Protein AF-A0A9Q1KM08-F1 (afdb_monomer_lite)

InterPro domains:
  IPR011262 DNA-directed RNA polymerase, insert domain [PF01000] (42-117)
  IPR036643 DNA-directed RNA polymerase, insert domain superfamily [G3DSA:2.170.120.12] (22-134)
  IPR036643 DNA-directed RNA polymerase, insert domain superfamily [SSF56553] (22-135)

Secondary structure (DSSP, 8-state):
---SHHHHHHHHHHHHHHH-EEEEEEEEEESSPPPHHHHHHHHHHHHHHTT--EEE-SSEEEEEEEEEESSEEEEGGGEE--TTEEES-TT-EEEEE-S--EEEEEEEEEEEES---------TTS-EE-------------------------

Radius of gyration: 21.08 Å; chains: 1; bounding box: 54×64×51 Å

Foldseek 3Di:
DPPPPVVVVVVVVQVVQQADKFKAWFWKDWPDDDDPVVVVLVVLLLVCRQVWGKDAPDAFKFKWKAWDFAWAWDFLLSIGGDPRMDTPDRGHTRGTRHGGDTTMMMIMMHIDGHQDQDDDDPDPPPMDTHRHGRDDPDPPPPDPDDDDDDPDDD

Sequence (154 aa):
MKHQADPIHIAMRRALLREIEGTCITRAKSEKIPRAHSTIVVHKILMNLKDIVLGINLCGTCEASICVKGPRCVTAHDIILRPYAEIIDNTQYMASMTEPIDLHIRLQLEKNYRYYIKAPNNFQDKSFPLYALFMPHKNMKNTIVSYGNGNEKL

Organism: NCBI:txid171969

pLDDT: mean 74.49, std 17.68, range [35.81, 96.31]

Structure (mmCIF, N/CA/C/O backbone):
data_AF-A0A9Q1KM08-F1
#
_entry.id   AF-A0A9Q1KM08-F1
#
loop_
_atom_site.group_PDB
_atom_site.id
_atom_site.type_symbol
_atom_site.label_atom_id
_atom_site.label_alt_id
_atom_site.label_comp_id
_atom_site.label_asym_id
_atom_site.label_entity_id
_atom_site.label_seq_id
_atom_site.pdbx_PDB_ins_code
_atom_site.Cartn_x
_atom_site.Cartn_y
_atom_site.Cartn_z
_atom_site.occupancy
_atom_site.B_iso_or_equiv
_atom_site.auth_seq_id
_atom_site.auth_comp_id
_atom_site.auth_asym_id
_atom_site.auth_atom_id
_atom_site.pdbx_PDB_model_num
ATOM 1 N N . MET A 1 1 ? 39.111 -24.492 -17.796 1.00 42.59 1 MET A N 1
ATOM 2 C CA . MET A 1 1 ? 38.742 -23.074 -17.575 1.00 42.59 1 MET A CA 1
ATOM 3 C C . MET A 1 1 ? 37.302 -23.034 -17.066 1.00 42.59 1 MET A C 1
ATOM 5 O O . MET A 1 1 ? 36.408 -23.341 -17.837 1.00 42.59 1 MET A O 1
ATOM 9 N N . LYS A 1 2 ? 37.072 -22.805 -15.762 1.00 45.97 2 LYS A N 1
ATOM 10 C CA . LYS A 1 2 ? 35.758 -23.001 -15.099 1.00 45.97 2 LYS A CA 1
ATOM 11 C C . LYS A 1 2 ? 35.314 -21.815 -14.213 1.00 45.97 2 LYS A C 1
ATOM 13 O O . LYS A 1 2 ? 34.510 -22.002 -13.315 1.00 45.97 2 LYS A O 1
ATOM 18 N N . HIS A 1 3 ? 35.821 -20.603 -14.467 1.00 49.66 3 HIS A N 1
ATOM 19 C CA . HIS A 1 3 ? 35.594 -19.426 -13.600 1.00 49.66 3 HIS A CA 1
ATOM 20 C C . HIS A 1 3 ? 35.022 -18.184 -14.314 1.00 49.66 3 HIS A C 1
ATOM 22 O O . HIS A 1 3 ? 35.001 -17.101 -13.742 1.00 49.66 3 HIS A O 1
ATOM 28 N N . GLN A 1 4 ? 34.550 -18.301 -15.560 1.00 52.28 4 GLN A N 1
ATOM 29 C CA . GLN A 1 4 ? 33.997 -17.154 -16.306 1.00 52.28 4 GLN A CA 1
ATOM 30 C C . GLN A 1 4 ? 32.482 -16.950 -16.133 1.00 52.28 4 GLN A C 1
ATOM 32 O O . GLN A 1 4 ? 31.969 -15.908 -16.536 1.00 52.28 4 GLN A O 1
ATOM 37 N N . ALA A 1 5 ? 31.761 -17.897 -15.524 1.00 55.25 5 ALA A N 1
ATOM 38 C CA . ALA A 1 5 ? 30.318 -17.766 -15.313 1.00 55.25 5 ALA A CA 1
ATOM 39 C C . ALA A 1 5 ? 29.979 -16.713 -14.241 1.00 55.25 5 ALA A C 1
ATOM 41 O O . ALA A 1 5 ? 29.022 -15.956 -14.406 1.00 55.25 5 ALA A O 1
ATOM 42 N N . ASP A 1 6 ? 30.792 -16.605 -13.186 1.00 63.75 6 ASP A N 1
ATOM 43 C CA . ASP A 1 6 ? 30.493 -15.736 -12.044 1.00 63.75 6 ASP A CA 1
ATOM 44 C C . ASP A 1 6 ? 30.543 -14.234 -12.385 1.00 63.75 6 ASP A C 1
ATOM 46 O O . ASP A 1 6 ? 29.599 -13.520 -12.034 1.00 63.75 6 ASP A O 1
ATOM 50 N N . PRO A 1 7 ? 31.548 -13.713 -13.125 1.00 75.06 7 PRO A N 1
ATOM 51 C CA . PRO A 1 7 ? 31.604 -12.291 -13.462 1.00 75.06 7 PRO A CA 1
ATOM 52 C C . PRO A 1 7 ? 30.498 -11.864 -14.431 1.00 75.06 7 PRO A C 1
ATOM 54 O O . PRO A 1 7 ? 29.913 -10.796 -14.250 1.00 75.06 7 PRO A O 1
ATOM 57 N N . ILE A 1 8 ? 30.178 -12.702 -15.428 1.00 78.00 8 ILE A N 1
ATOM 58 C CA . ILE A 1 8 ? 29.110 -12.429 -16.404 1.00 78.00 8 ILE A CA 1
ATOM 59 C C . ILE A 1 8 ? 27.753 -12.438 -15.701 1.00 78.00 8 ILE A C 1
ATOM 61 O O . ILE A 1 8 ? 26.966 -11.512 -15.879 1.00 78.00 8 ILE A O 1
ATOM 65 N N . HIS A 1 9 ? 27.495 -13.427 -14.845 1.00 72.56 9 HIS A N 1
ATOM 66 C CA . HIS A 1 9 ? 26.250 -13.512 -14.085 1.00 72.56 9 HIS A CA 1
ATOM 67 C C . HIS A 1 9 ? 26.073 -12.323 -13.123 1.00 72.56 9 HIS A C 1
ATOM 69 O O . HIS A 1 9 ? 24.990 -11.739 -13.048 1.00 72.56 9 HIS A O 1
ATOM 75 N N . ILE A 1 10 ? 27.140 -11.901 -12.433 1.00 74.56 10 ILE A N 1
ATOM 76 C CA . ILE A 1 10 ? 27.124 -10.709 -11.569 1.00 74.56 10 ILE A CA 1
ATOM 77 C C . ILE A 1 10 ? 26.894 -9.434 -12.394 1.00 74.56 10 ILE A C 1
ATOM 79 O O . ILE A 1 10 ? 26.102 -8.579 -11.985 1.00 74.56 10 ILE A O 1
ATOM 83 N N . ALA A 1 11 ? 27.554 -9.298 -13.550 1.00 77.56 11 ALA A N 1
ATOM 84 C CA . ALA A 1 11 ? 27.388 -8.154 -14.442 1.00 77.56 11 ALA A CA 1
ATOM 85 C C . ALA A 1 11 ? 25.964 -8.082 -15.015 1.00 77.56 11 ALA A C 1
ATOM 87 O O . ALA A 1 11 ? 25.348 -7.020 -14.959 1.00 77.56 11 ALA A O 1
ATOM 88 N N . MET A 1 12 ? 25.405 -9.209 -15.468 1.00 78.25 12 MET A N 1
ATOM 89 C CA . MET A 1 12 ? 24.025 -9.305 -15.955 1.00 78.25 12 MET A CA 1
ATOM 90 C C . MET A 1 12 ? 23.015 -8.975 -14.856 1.00 78.25 12 MET A C 1
ATOM 92 O O . MET A 1 12 ? 22.127 -8.155 -15.069 1.00 78.25 12 MET A O 1
ATOM 96 N N . ARG A 1 13 ? 23.176 -9.532 -13.647 1.00 72.06 13 ARG A N 1
ATOM 97 C CA . ARG A 1 13 ? 22.305 -9.206 -12.508 1.00 72.06 13 ARG A CA 1
ATOM 98 C C . ARG A 1 13 ? 22.358 -7.715 -12.169 1.00 72.06 13 ARG A C 1
ATOM 100 O O . ARG A 1 13 ? 21.321 -7.110 -11.918 1.00 72.06 13 ARG A O 1
ATOM 107 N N . ARG A 1 14 ? 23.550 -7.107 -12.187 1.00 71.12 14 ARG A N 1
ATOM 108 C CA . ARG A 1 14 ? 23.728 -5.662 -11.959 1.00 71.12 14 ARG A CA 1
ATOM 109 C C . ARG A 1 14 ? 23.125 -4.805 -13.072 1.00 71.12 14 ARG A C 1
ATOM 111 O O . ARG A 1 14 ? 22.561 -3.762 -12.758 1.00 71.12 14 ARG A O 1
ATOM 118 N N . ALA A 1 15 ? 23.244 -5.223 -14.331 1.00 72.69 15 ALA A N 1
ATOM 119 C CA . ALA A 1 15 ? 22.659 -4.525 -15.474 1.00 72.69 15 ALA A CA 1
ATOM 120 C C . ALA A 1 15 ? 21.125 -4.566 -15.414 1.00 72.69 15 ALA A C 1
ATOM 122 O O . ALA A 1 15 ? 20.491 -3.515 -15.413 1.00 72.69 15 ALA A O 1
ATOM 123 N N . LEU A 1 16 ? 20.542 -5.753 -15.215 1.00 69.81 16 LEU A N 1
ATOM 124 C CA . LEU A 1 16 ? 19.093 -5.932 -15.089 1.00 69.81 16 LEU A CA 1
ATOM 125 C C . LEU A 1 16 ? 18.524 -5.123 -13.914 1.00 69.81 16 LEU A C 1
ATOM 127 O O . LEU A 1 16 ? 17.591 -4.353 -14.091 1.00 69.81 16 LEU A O 1
ATOM 131 N N . LEU A 1 17 ? 19.126 -5.200 -12.723 1.00 65.81 17 LEU A N 1
ATOM 132 C CA . LEU A 1 17 ? 18.655 -4.436 -11.555 1.00 65.81 17 LEU A CA 1
ATOM 133 C C . LEU A 1 17 ? 18.770 -2.907 -11.714 1.00 65.81 17 LEU A C 1
ATOM 135 O O . LEU A 1 17 ? 18.130 -2.168 -10.966 1.00 65.81 17 LEU A O 1
ATOM 139 N N . ARG A 1 18 ? 19.605 -2.417 -12.639 1.00 61.31 18 ARG A N 1
ATOM 140 C CA . ARG A 1 18 ? 19.727 -0.982 -12.940 1.00 61.31 18 ARG A CA 1
ATOM 141 C C . ARG A 1 18 ? 18.662 -0.487 -13.909 1.00 61.31 18 ARG A C 1
ATOM 143 O O . ARG A 1 18 ? 18.312 0.688 -13.822 1.00 61.31 18 ARG A O 1
ATOM 150 N N . GLU A 1 19 ? 18.201 -1.345 -14.811 1.00 63.47 19 GLU A N 1
ATOM 151 C CA . GLU A 1 19 ? 17.224 -0.987 -15.841 1.00 63.47 19 GLU A CA 1
ATOM 152 C C . GLU A 1 19 ? 15.785 -1.267 -15.428 1.00 63.47 19 GLU A C 1
ATOM 154 O O . GLU A 1 19 ? 14.875 -0.677 -16.007 1.00 63.47 19 GLU A O 1
ATOM 159 N N . ILE A 1 20 ? 15.552 -2.114 -14.417 1.00 66.44 20 ILE A N 1
ATOM 160 C CA . ILE A 1 20 ? 14.175 -2.370 -14.013 1.00 66.44 20 ILE A CA 1
ATOM 161 C C . ILE A 1 20 ? 13.619 -1.183 -13.227 1.00 66.44 20 ILE A C 1
ATOM 163 O O . ILE A 1 20 ? 14.173 -0.723 -12.224 1.00 66.44 20 ILE A O 1
ATOM 167 N N . GLU A 1 21 ? 12.487 -0.709 -13.720 1.00 70.94 21 GLU A N 1
ATOM 168 C CA . GLU A 1 21 ? 11.656 0.291 -13.092 1.00 70.94 21 GLU A CA 1
ATOM 169 C C . GLU A 1 21 ? 10.889 -0.324 -11.915 1.00 70.94 21 GLU A C 1
ATOM 171 O O . GLU A 1 21 ? 10.288 -1.396 -12.027 1.00 70.94 21 GLU A O 1
ATOM 176 N N . GLY A 1 22 ? 10.927 0.350 -10.769 1.00 76.75 22 GLY A N 1
ATOM 177 C CA . GLY A 1 22 ? 10.182 -0.035 -9.580 1.00 76.75 22 GLY A CA 1
ATOM 178 C C . GLY A 1 22 ? 9.207 1.064 -9.189 1.00 76.75 22 GLY A C 1
ATOM 179 O O . GLY A 1 22 ? 9.512 2.253 -9.292 1.00 76.75 22 GLY A O 1
ATOM 180 N N . THR A 1 23 ? 8.037 0.666 -8.704 1.00 82.88 23 THR A N 1
ATOM 181 C CA . THR A 1 23 ? 7.088 1.575 -8.059 1.00 82.88 23 THR A CA 1
ATOM 182 C C . THR A 1 23 ? 6.922 1.142 -6.615 1.00 82.88 23 THR A C 1
ATOM 184 O O . THR A 1 23 ? 6.729 -0.044 -6.356 1.00 82.88 23 THR A O 1
ATOM 187 N N . CYS A 1 24 ? 6.995 2.079 -5.674 1.00 84.81 24 CYS A N 1
ATOM 188 C CA . CYS A 1 24 ? 6.728 1.778 -4.272 1.00 84.81 24 CYS A CA 1
ATOM 189 C C . CYS A 1 24 ? 6.139 2.981 -3.526 1.00 84.81 24 CYS A C 1
ATOM 191 O O . CYS A 1 24 ? 6.135 4.116 -4.013 1.00 84.81 24 CYS A O 1
ATOM 193 N N . ILE A 1 25 ? 5.629 2.712 -2.325 1.00 87.88 25 ILE A N 1
ATOM 194 C CA . ILE A 1 25 ? 5.099 3.720 -1.407 1.00 87.88 25 ILE A CA 1
ATOM 195 C C . ILE A 1 25 ? 6.265 4.272 -0.589 1.00 87.88 25 ILE A C 1
ATOM 197 O O . ILE A 1 25 ? 6.899 3.543 0.172 1.00 87.88 25 ILE A O 1
ATOM 201 N N . THR A 1 26 ? 6.557 5.562 -0.732 1.00 85.81 26 THR A N 1
ATOM 202 C CA . THR A 1 26 ? 7.717 6.202 -0.090 1.00 85.81 26 THR A CA 1
ATOM 203 C C . THR A 1 26 ? 7.359 6.940 1.191 1.00 85.81 26 THR A C 1
ATOM 205 O O . THR A 1 26 ? 8.221 7.174 2.043 1.00 85.81 26 THR A O 1
ATOM 208 N N . ARG A 1 27 ? 6.085 7.307 1.361 1.00 86.62 27 ARG A N 1
ATOM 209 C CA . ARG A 1 27 ? 5.645 8.129 2.488 1.00 86.62 27 ARG A CA 1
ATOM 210 C C . ARG A 1 27 ? 4.218 7.821 2.889 1.00 86.62 27 ARG A C 1
ATOM 212 O O . ARG A 1 27 ? 3.368 7.571 2.037 1.00 86.62 27 ARG A O 1
ATOM 219 N N . ALA A 1 28 ? 3.957 7.939 4.185 1.00 88.88 28 ALA A N 1
ATOM 220 C CA . ALA A 1 28 ? 2.619 7.878 4.739 1.00 88.88 28 ALA A CA 1
ATOM 221 C C . ALA A 1 28 ? 2.399 8.994 5.766 1.00 88.88 28 ALA A C 1
ATOM 223 O O . ALA A 1 28 ? 3.288 9.332 6.550 1.00 88.88 28 ALA A O 1
ATOM 224 N N . LYS A 1 29 ? 1.199 9.569 5.788 1.00 87.56 29 LYS A N 1
ATOM 225 C CA . LYS A 1 29 ? 0.803 10.607 6.742 1.00 87.56 29 LYS A CA 1
ATOM 226 C C . LYS A 1 29 ? -0.607 10.331 7.249 1.00 87.56 29 LYS A C 1
ATOM 228 O O . LYS A 1 29 ? -1.560 10.373 6.478 1.00 87.56 29 LYS A O 1
ATOM 233 N N . SER A 1 30 ? -0.737 10.073 8.547 1.00 84.31 30 SER A N 1
ATOM 234 C CA . SER A 1 30 ? -2.043 9.992 9.210 1.00 84.31 30 SER A CA 1
ATOM 235 C C . SER A 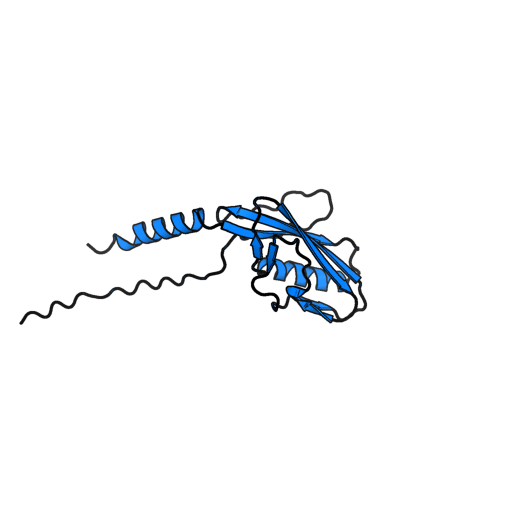1 30 ? -2.565 11.403 9.471 1.00 84.31 30 SER A C 1
ATOM 237 O O . SER A 1 30 ? -1.847 12.218 10.050 1.00 84.31 30 SER A O 1
ATOM 239 N N . GLU A 1 31 ? -3.794 11.711 9.055 1.00 76.88 31 GLU A N 1
ATOM 240 C CA . GLU A 1 31 ? -4.386 13.040 9.291 1.00 76.88 31 GLU A CA 1
ATOM 241 C C . GLU A 1 31 ? -4.893 13.227 10.720 1.00 76.88 31 GLU A C 1
ATOM 243 O O . GLU A 1 31 ? -4.764 14.309 11.292 1.00 76.88 31 GLU A O 1
ATOM 248 N N . LYS A 1 32 ? -5.474 12.178 11.306 1.00 70.56 32 LYS A N 1
ATOM 249 C CA . LYS A 1 32 ? -5.971 12.213 12.682 1.00 70.56 32 LYS A CA 1
ATOM 250 C C . LYS A 1 32 ? -4.885 11.704 13.623 1.00 70.56 32 LYS A C 1
ATOM 252 O O . LYS A 1 32 ? -4.194 10.730 13.310 1.00 70.56 32 LYS A O 1
ATOM 257 N N . ILE A 1 33 ? -4.743 12.364 14.775 1.00 58.72 33 ILE A N 1
ATOM 258 C CA . ILE A 1 33 ? -3.891 11.880 15.865 1.00 58.72 33 ILE A CA 1
ATOM 259 C C . ILE A 1 33 ? -4.490 10.554 16.340 1.00 58.72 33 ILE A C 1
ATOM 261 O O . ILE A 1 33 ? -5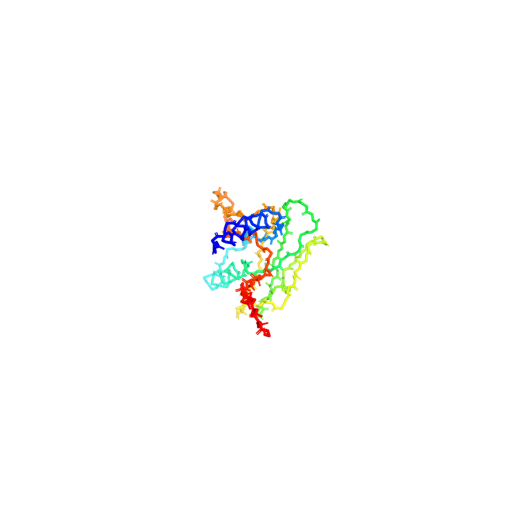.648 10.543 16.771 1.00 58.72 33 ILE A O 1
ATOM 265 N N . PRO A 1 34 ? -3.748 9.442 16.257 1.00 60.59 34 PRO A N 1
ATOM 266 C CA . PRO A 1 34 ? -4.272 8.172 16.706 1.00 60.59 34 PRO A CA 1
ATOM 267 C C . PRO A 1 34 ? -4.483 8.208 18.231 1.00 60.59 34 PRO A C 1
ATOM 269 O O . PRO A 1 34 ? -3.570 8.543 18.983 1.00 60.59 34 PRO A O 1
ATOM 272 N N . ARG A 1 35 ? -5.670 7.809 18.709 1.00 62.22 35 ARG A N 1
ATOM 273 C CA . ARG A 1 35 ? -5.810 7.235 20.061 1.00 62.22 35 ARG A CA 1
ATOM 274 C C . ARG A 1 35 ? -4.810 6.078 20.208 1.00 62.22 35 ARG A C 1
ATOM 276 O O . ARG A 1 35 ? -4.460 5.455 19.203 1.00 62.22 35 ARG A O 1
ATOM 283 N N . ALA A 1 36 ? -4.394 5.745 21.431 1.00 61.66 36 ALA A N 1
ATOM 284 C CA . ALA A 1 36 ? -3.362 4.728 21.680 1.00 61.66 36 ALA A CA 1
ATOM 285 C C . ALA A 1 36 ? -3.568 3.419 20.880 1.00 61.66 36 ALA A C 1
ATOM 287 O O . ALA A 1 36 ? -2.625 2.914 20.272 1.00 61.66 36 ALA A O 1
ATOM 288 N N . HIS A 1 37 ? -4.807 2.926 20.777 1.00 60.50 37 HIS A N 1
ATOM 289 C CA . HIS A 1 37 ? -5.142 1.728 19.998 1.00 60.50 37 HIS A CA 1
ATOM 290 C C . HIS A 1 37 ? -5.052 1.922 18.474 1.00 60.50 37 HIS A C 1
ATOM 292 O O . HIS A 1 37 ? -4.523 1.057 17.772 1.00 60.50 37 HIS A O 1
ATOM 298 N N . SER A 1 38 ? -5.458 3.079 17.940 1.00 70.12 38 SER A N 1
ATOM 299 C CA . SER A 1 38 ? -5.227 3.398 16.521 1.00 70.12 38 SER A CA 1
ATOM 300 C C . SER A 1 38 ? -3.747 3.534 16.166 1.00 70.12 38 SER A C 1
ATOM 302 O O . SER A 1 38 ? -3.393 3.274 15.021 1.00 70.12 38 SER A O 1
ATOM 304 N N . THR A 1 39 ? -2.860 3.856 17.117 1.00 78.19 39 THR A N 1
ATOM 305 C CA . THR A 1 39 ? -1.409 3.875 16.860 1.00 78.19 39 THR A CA 1
ATOM 306 C C . THR A 1 39 ? -0.898 2.495 16.447 1.00 78.19 39 THR A C 1
ATOM 308 O O . THR A 1 39 ? -0.071 2.403 15.541 1.00 78.19 39 THR A O 1
ATOM 311 N N . ILE A 1 40 ? -1.414 1.423 17.063 1.00 84.44 40 ILE A N 1
ATOM 312 C CA . ILE A 1 40 ? -1.023 0.035 16.766 1.00 84.44 40 ILE A CA 1
ATOM 313 C C . ILE A 1 40 ? -1.513 -0.378 15.374 1.00 84.44 40 ILE A C 1
ATOM 315 O O . ILE A 1 40 ? -0.752 -0.952 14.594 1.00 84.44 40 ILE A O 1
ATOM 319 N N . VAL A 1 41 ? -2.771 -0.061 15.046 1.00 86.94 41 VAL A N 1
ATOM 320 C CA . VAL A 1 41 ? -3.357 -0.362 13.727 1.00 86.94 41 VAL A CA 1
ATOM 321 C C . VAL A 1 41 ? -2.614 0.395 12.624 1.00 86.94 41 VAL A C 1
ATOM 323 O O . VAL A 1 41 ? -2.231 -0.212 11.625 1.00 86.94 41 VAL A O 1
ATOM 326 N N . VAL A 1 42 ? -2.333 1.688 12.834 1.00 87.44 42 VAL A N 1
ATOM 327 C CA . VAL A 1 42 ? -1.532 2.503 11.908 1.00 87.44 42 VAL A CA 1
ATOM 328 C C . VAL A 1 42 ? -0.152 1.882 11.716 1.00 87.44 42 VAL A C 1
ATOM 330 O O . VAL A 1 42 ? 0.243 1.665 10.579 1.00 87.44 42 VAL A O 1
ATOM 333 N N . HIS A 1 43 ? 0.559 1.519 12.789 1.00 86.75 43 HIS A N 1
ATOM 334 C CA . HIS A 1 43 ? 1.879 0.889 12.666 1.00 86.75 43 HIS A CA 1
ATOM 335 C C . HIS A 1 43 ? 1.838 -0.418 11.868 1.00 86.75 43 HIS A C 1
ATOM 337 O O . HIS A 1 43 ? 2.687 -0.616 11.002 1.00 86.75 43 HIS A O 1
ATOM 343 N N . LYS A 1 44 ? 0.852 -1.292 12.108 1.00 90.38 44 LYS A N 1
ATOM 344 C CA . LYS A 1 44 ? 0.684 -2.530 11.326 1.00 90.38 44 LYS A CA 1
ATOM 345 C C . LYS A 1 44 ? 0.475 -2.247 9.841 1.00 90.38 44 LYS A C 1
ATOM 347 O O . LYS A 1 44 ? 1.129 -2.866 9.009 1.00 90.38 44 LYS A O 1
ATOM 352 N N . ILE A 1 45 ? -0.383 -1.278 9.524 1.00 91.50 45 ILE A N 1
ATOM 353 C CA . ILE A 1 45 ? -0.604 -0.834 8.147 1.00 91.50 45 ILE A CA 1
ATOM 354 C C . ILE A 1 45 ? 0.709 -0.342 7.537 1.00 91.50 45 ILE A C 1
ATOM 356 O O . ILE A 1 45 ? 1.108 -0.845 6.493 1.00 91.50 45 ILE A O 1
ATOM 360 N N . LEU A 1 46 ? 1.420 0.568 8.212 1.00 88.69 46 LEU A N 1
ATOM 361 C CA . LEU A 1 46 ? 2.696 1.108 7.735 1.00 88.69 46 LEU A CA 1
ATOM 362 C C . LEU A 1 46 ? 3.739 0.015 7.468 1.00 88.69 46 LEU A C 1
ATOM 364 O O . LEU A 1 46 ? 4.450 0.087 6.470 1.00 88.69 46 LEU A O 1
ATOM 368 N N . MET A 1 47 ? 3.812 -1.005 8.326 1.00 87.62 47 MET A N 1
ATOM 369 C CA . MET A 1 47 ? 4.736 -2.128 8.146 1.00 87.62 47 MET A CA 1
ATOM 370 C C . MET A 1 47 ? 4.393 -2.998 6.937 1.00 87.62 47 MET A C 1
ATOM 372 O O . MET A 1 47 ? 5.315 -3.506 6.310 1.00 87.62 47 MET A O 1
AT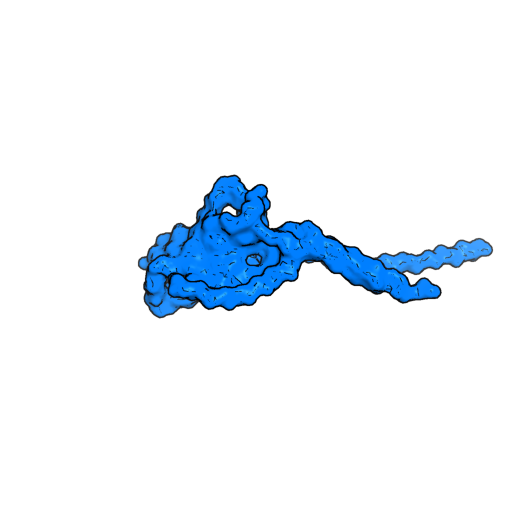OM 376 N N . ASN A 1 48 ? 3.110 -3.151 6.606 1.00 91.31 48 ASN A N 1
ATOM 377 C CA . ASN A 1 48 ? 2.662 -3.979 5.484 1.00 91.31 48 ASN A CA 1
ATOM 378 C C . ASN A 1 48 ? 2.639 -3.218 4.146 1.00 91.31 48 ASN A C 1
ATOM 380 O O . ASN A 1 48 ? 2.739 -3.843 3.096 1.00 91.31 48 ASN A O 1
ATOM 384 N N . LEU A 1 49 ? 2.591 -1.877 4.161 1.00 89.62 49 LEU A N 1
ATOM 385 C CA . LEU A 1 49 ? 2.651 -1.042 2.949 1.00 89.62 49 LEU A CA 1
ATOM 386 C C . LEU A 1 49 ? 3.928 -1.251 2.122 1.00 89.62 49 LEU A C 1
ATOM 388 O O . LEU A 1 49 ? 3.899 -1.075 0.907 1.00 89.62 49 LEU A O 1
ATOM 392 N N . LYS A 1 50 ? 5.042 -1.618 2.764 1.00 84.50 50 LYS A N 1
ATOM 393 C CA . LYS A 1 50 ? 6.330 -1.848 2.089 1.00 84.50 50 LYS A CA 1
ATOM 394 C C . LYS A 1 50 ? 6.305 -3.048 1.132 1.00 84.50 50 LYS A C 1
ATOM 396 O O . LYS A 1 50 ? 7.112 -3.098 0.213 1.00 84.50 50 LYS A O 1
ATOM 401 N N . ASP A 1 51 ? 5.398 -3.994 1.374 1.00 85.75 51 ASP A N 1
ATOM 402 C CA . ASP A 1 51 ? 5.295 -5.254 0.638 1.00 85.75 51 ASP A CA 1
ATOM 403 C C . ASP A 1 51 ? 4.192 -5.195 -0.437 1.00 85.75 51 ASP A C 1
ATOM 405 O O . ASP A 1 51 ? 3.962 -6.183 -1.129 1.00 85.75 51 ASP A O 1
ATOM 409 N N . ILE A 1 52 ? 3.493 -4.060 -0.576 1.00 88.19 52 ILE A N 1
ATOM 410 C CA . ILE A 1 52 ? 2.447 -3.866 -1.588 1.00 88.19 52 ILE A CA 1
ATOM 411 C C . ILE A 1 52 ? 3.098 -3.643 -2.953 1.00 88.19 52 ILE A C 1
ATOM 413 O O . ILE A 1 52 ? 3.885 -2.713 -3.142 1.00 88.19 52 ILE A O 1
ATOM 417 N N . VAL A 1 53 ? 2.722 -4.471 -3.928 1.00 85.94 53 VAL A N 1
ATOM 418 C CA . VAL A 1 53 ? 3.216 -4.372 -5.307 1.00 85.94 53 VAL A CA 1
ATOM 419 C C . VAL A 1 53 ? 2.295 -3.475 -6.136 1.00 85.94 53 VAL A C 1
ATOM 421 O O . VAL A 1 53 ? 1.090 -3.717 -6.231 1.00 85.94 53 VAL A O 1
ATOM 424 N N . LEU A 1 54 ? 2.880 -2.445 -6.754 1.00 86.44 54 LEU A N 1
ATOM 425 C CA . LEU A 1 54 ? 2.162 -1.373 -7.449 1.00 86.44 54 LEU A CA 1
ATOM 426 C C . LEU A 1 54 ? 2.654 -1.200 -8.889 1.00 86.44 54 LEU A C 1
ATOM 428 O O . LEU A 1 54 ? 3.850 -1.318 -9.162 1.00 86.44 54 LEU A O 1
ATOM 432 N N . GLY A 1 55 ? 1.730 -0.858 -9.784 1.00 85.25 55 GLY A N 1
ATOM 433 C CA . GLY A 1 55 ? 1.983 -0.474 -11.170 1.00 85.25 55 GLY A CA 1
ATOM 434 C C . GLY A 1 55 ? 1.792 1.031 -11.385 1.00 85.25 55 GLY A C 1
ATOM 435 O O . GLY A 1 55 ? 0.677 1.537 -11.342 1.00 85.25 55 GLY A O 1
ATOM 436 N N . ILE A 1 56 ? 2.906 1.737 -11.585 1.00 84.12 56 ILE A N 1
ATOM 437 C CA . ILE A 1 56 ? 3.083 3.113 -12.076 1.00 84.12 56 ILE A CA 1
ATOM 438 C C . ILE A 1 56 ? 2.954 3.345 -13.600 1.00 84.12 56 ILE A C 1
ATOM 440 O O . ILE A 1 56 ? 3.926 3.019 -14.271 1.00 84.12 56 ILE A O 1
ATOM 444 N N . ASN A 1 57 ? 1.935 3.963 -14.210 1.00 79.81 57 ASN A N 1
ATOM 445 C CA . ASN A 1 57 ? 2.051 4.335 -15.645 1.00 79.81 57 ASN A CA 1
ATOM 446 C C . ASN A 1 57 ? 2.698 5.715 -15.901 1.00 79.81 57 ASN A C 1
ATOM 448 O O . ASN A 1 57 ? 3.174 5.972 -17.004 1.00 79.81 57 ASN A O 1
ATOM 452 N N . LEU A 1 58 ? 2.788 6.585 -14.890 1.00 75.44 58 LEU A N 1
ATOM 453 C CA . LEU A 1 58 ? 3.407 7.917 -14.982 1.00 75.44 58 LEU A CA 1
ATOM 454 C C . LEU A 1 58 ? 4.772 8.000 -14.279 1.00 75.44 58 LEU A C 1
ATOM 456 O O . LEU A 1 58 ? 4.990 7.408 -13.227 1.00 75.44 58 LEU A O 1
ATOM 460 N N . CYS A 1 59 ? 5.689 8.795 -14.830 1.00 69.50 59 CYS A N 1
ATOM 461 C CA . CYS A 1 59 ? 6.952 9.110 -14.162 1.00 69.50 59 CYS A CA 1
ATOM 462 C C . CYS A 1 59 ? 6.728 10.170 -13.066 1.00 69.50 59 CYS A C 1
ATOM 464 O O . CYS A 1 59 ? 6.058 11.173 -13.310 1.00 69.50 59 CYS A O 1
ATOM 466 N N . GLY A 1 60 ? 7.318 9.975 -11.881 1.00 75.69 60 GLY A N 1
ATOM 467 C CA . GLY A 1 60 ? 7.289 10.944 -10.778 1.00 75.69 60 GLY A CA 1
ATOM 468 C C . GLY A 1 60 ? 6.530 10.478 -9.532 1.00 75.69 60 GLY A C 1
ATOM 469 O O . GLY A 1 60 ? 6.427 9.283 -9.250 1.00 75.69 60 GLY A O 1
ATOM 470 N N . THR A 1 61 ? 6.047 11.447 -8.748 1.00 83.06 61 THR A N 1
ATOM 471 C CA . THR A 1 61 ? 5.306 11.218 -7.499 1.00 83.06 61 THR A CA 1
ATOM 472 C C . THR A 1 61 ? 3.801 11.170 -7.748 1.00 83.06 61 THR A C 1
ATOM 474 O O . THR A 1 61 ? 3.252 12.073 -8.377 1.00 83.06 61 THR A O 1
ATOM 477 N N . CYS A 1 62 ? 3.122 10.175 -7.188 1.00 87.50 62 CYS A N 1
ATOM 478 C CA . CYS A 1 62 ? 1.666 10.074 -7.163 1.00 87.50 62 CYS A CA 1
ATOM 479 C C . CYS A 1 62 ? 1.160 10.088 -5.720 1.00 87.50 62 CYS A C 1
ATOM 481 O O . CYS A 1 62 ? 1.813 9.567 -4.820 1.00 87.50 62 CYS A O 1
ATOM 483 N N . GLU A 1 63 ? -0.026 10.643 -5.502 1.00 91.62 63 GLU A N 1
ATOM 484 C CA . GLU A 1 63 ? -0.724 10.543 -4.224 1.00 91.62 63 GLU A CA 1
ATOM 485 C C . GLU A 1 63 ? -1.728 9.387 -4.242 1.00 91.62 63 GLU A C 1
ATOM 487 O O . GLU A 1 63 ? -2.324 9.080 -5.277 1.00 91.62 63 GLU A O 1
ATOM 492 N N . ALA A 1 64 ? -1.922 8.770 -3.083 1.00 94.12 64 ALA A N 1
ATOM 493 C CA . ALA A 1 64 ? -2.997 7.826 -2.808 1.00 94.12 64 ALA A CA 1
ATOM 494 C C . ALA A 1 64 ? -3.474 8.001 -1.365 1.00 94.12 64 ALA A C 1
ATOM 496 O O . ALA A 1 64 ? -2.879 8.749 -0.582 1.00 94.12 64 ALA A O 1
ATOM 497 N N . SER A 1 65 ? -4.530 7.297 -0.981 1.00 94.94 65 SER A N 1
ATOM 498 C CA . SER A 1 65 ? -4.989 7.307 0.405 1.00 94.94 65 SER A CA 1
ATOM 499 C C . SER A 1 65 ? -5.629 5.993 0.822 1.00 94.94 65 SER A C 1
ATOM 501 O O . SER A 1 65 ? -6.018 5.178 -0.003 1.00 94.94 65 SER A O 1
ATOM 503 N N . ILE A 1 66 ? -5.733 5.791 2.131 1.00 94.62 66 ILE A N 1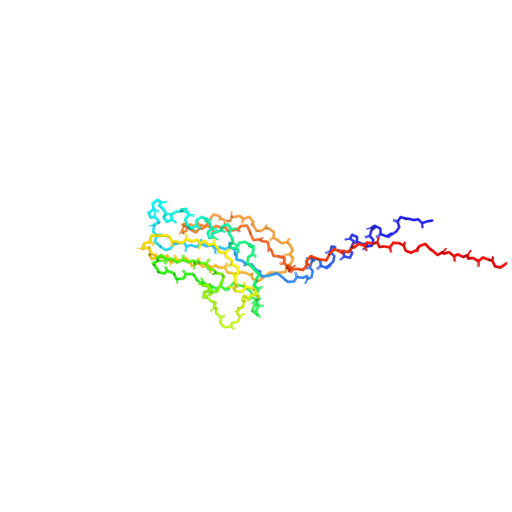
ATOM 504 C CA . ILE A 1 66 ? -6.511 4.721 2.751 1.00 94.62 66 ILE A CA 1
ATOM 505 C C . ILE A 1 66 ? -7.596 5.389 3.589 1.00 94.62 66 ILE A C 1
ATOM 507 O O . ILE A 1 66 ? -7.283 6.149 4.511 1.00 94.62 66 ILE A O 1
ATOM 511 N N . CYS A 1 67 ? -8.857 5.096 3.264 1.00 92.12 67 CYS A N 1
ATOM 512 C CA . CYS A 1 67 ? -10.045 5.639 3.923 1.00 92.12 67 CYS A CA 1
ATOM 513 C C . CYS A 1 67 ? -10.900 4.487 4.460 1.00 92.12 67 CYS A C 1
ATOM 515 O O . CYS A 1 67 ? -11.641 3.844 3.718 1.00 92.12 67 CYS A O 1
ATOM 517 N N . VAL A 1 68 ? -10.809 4.215 5.758 1.00 91.75 68 VAL A N 1
ATOM 518 C CA . VAL A 1 68 ? -11.432 3.037 6.377 1.00 91.75 68 VAL A CA 1
ATOM 519 C C . VAL A 1 68 ? -12.219 3.498 7.594 1.00 91.75 68 VAL A C 1
ATOM 521 O O . VAL A 1 68 ? -11.687 4.224 8.431 1.00 91.75 68 VAL A O 1
ATOM 524 N N . LYS A 1 69 ? -13.484 3.087 7.698 1.00 90.44 69 LYS A N 1
ATOM 525 C CA . LYS A 1 69 ? -14.349 3.417 8.834 1.00 90.44 69 LYS A CA 1
ATOM 526 C C . LYS A 1 69 ? -14.834 2.157 9.527 1.00 90.44 69 LYS A C 1
ATOM 528 O O . LYS A 1 69 ? -15.260 1.221 8.852 1.00 90.44 69 LYS A O 1
ATOM 533 N N . GLY A 1 70 ? -14.833 2.193 10.855 1.00 88.62 70 GLY A N 1
ATOM 534 C CA . GLY A 1 70 ? -15.440 1.161 11.686 1.00 88.62 70 GLY A CA 1
ATOM 535 C C . GLY A 1 70 ? -14.671 -0.167 11.725 1.00 88.62 70 GLY A C 1
ATOM 536 O O . GLY A 1 70 ? -13.718 -0.365 10.971 1.00 88.62 70 GLY A O 1
ATOM 537 N N . PRO A 1 71 ? -15.074 -1.102 12.598 1.00 91.56 71 PRO A N 1
ATOM 538 C CA . PRO A 1 71 ? -14.374 -2.369 12.750 1.00 91.56 71 PRO A CA 1
ATOM 539 C C . PRO A 1 71 ? -14.431 -3.198 11.459 1.00 91.56 71 PRO A C 1
ATOM 541 O O . PRO A 1 71 ? -15.514 -3.585 11.023 1.00 91.56 71 PRO A O 1
ATOM 544 N N . ARG A 1 72 ? -13.276 -3.460 10.837 1.00 93.69 72 ARG A N 1
ATOM 545 C CA . ARG A 1 72 ? -13.148 -4.307 9.642 1.00 93.69 72 ARG A CA 1
ATOM 546 C C . ARG A 1 72 ? -11.707 -4.724 9.366 1.00 93.69 72 ARG A C 1
ATOM 548 O O . ARG A 1 72 ? -10.760 -4.157 9.913 1.00 93.69 72 ARG A O 1
ATOM 555 N N . CYS A 1 73 ? -11.540 -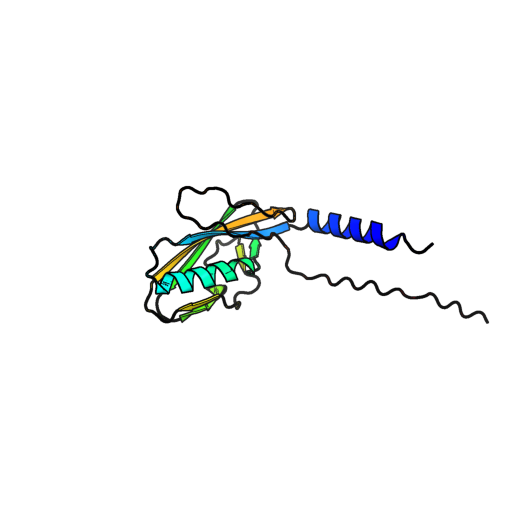5.689 8.469 1.00 94.12 73 CYS A N 1
ATOM 556 C CA . CYS A 1 73 ? -10.243 -6.001 7.877 1.00 94.12 73 CYS A CA 1
ATOM 557 C C . CYS A 1 73 ? -9.876 -4.949 6.822 1.00 94.12 73 CYS A C 1
ATOM 559 O O . CYS A 1 73 ? -10.707 -4.575 5.994 1.00 94.12 73 CYS A O 1
ATOM 561 N N . VAL A 1 74 ? -8.629 -4.487 6.883 1.00 94.94 74 VAL A N 1
ATOM 562 C CA . VAL A 1 74 ? -7.989 -3.589 5.923 1.00 94.94 74 VAL A CA 1
ATOM 563 C C . VAL A 1 74 ? -7.087 -4.423 5.023 1.00 94.94 74 VAL A C 1
ATOM 565 O O . VAL A 1 74 ? -6.223 -5.165 5.508 1.00 94.94 74 VAL A O 1
ATOM 568 N N . THR A 1 75 ? -7.292 -4.287 3.721 1.00 96.31 75 THR A N 1
ATOM 569 C CA . THR A 1 75 ? -6.556 -4.981 2.656 1.00 96.31 75 THR A CA 1
ATOM 570 C C . THR A 1 75 ? -6.016 -3.977 1.646 1.00 96.31 75 THR A C 1
ATOM 572 O O . THR A 1 75 ? -6.384 -2.802 1.673 1.00 96.31 75 THR A O 1
ATOM 575 N N . ALA A 1 76 ? -5.162 -4.430 0.732 1.00 95.31 76 ALA A N 1
ATOM 576 C CA . ALA A 1 76 ? -4.627 -3.592 -0.332 1.00 95.31 76 ALA A CA 1
ATOM 577 C C . ALA A 1 76 ? -5.730 -2.960 -1.201 1.00 95.31 76 ALA A C 1
ATOM 579 O O . ALA A 1 76 ? -5.575 -1.826 -1.639 1.00 95.31 76 ALA A O 1
ATOM 580 N N . HIS A 1 77 ? -6.878 -3.627 -1.368 1.00 95.19 77 HIS A N 1
ATOM 581 C CA . HIS A 1 77 ? -8.060 -3.082 -2.044 1.00 95.19 77 HIS A CA 1
ATOM 582 C C . HIS A 1 77 ? -8.557 -1.751 -1.453 1.00 95.19 77 HIS A C 1
ATOM 584 O O . HIS A 1 77 ? -9.158 -0.947 -2.158 1.00 95.19 77 HIS A O 1
ATOM 590 N N . ASP A 1 78 ? -8.294 -1.491 -0.169 1.00 95.75 78 ASP A N 1
ATOM 591 C CA . ASP A 1 78 ? -8.719 -0.263 0.510 1.00 95.75 78 ASP A CA 1
ATOM 592 C C . ASP A 1 78 ? -7.839 0.957 0.191 1.00 95.75 78 ASP A C 1
ATOM 594 O O . ASP A 1 78 ? -8.117 2.065 0.663 1.00 95.75 78 ASP A O 1
ATOM 598 N N . ILE A 1 79 ? -6.768 0.766 -0.586 1.00 95.44 79 ILE A N 1
ATOM 599 C CA . ILE A 1 79 ? -5.919 1.845 -1.080 1.00 95.44 79 ILE A CA 1
ATOM 600 C C . ILE A 1 79 ? -6.594 2.480 -2.301 1.00 95.44 79 ILE A C 1
ATOM 602 O O . ILE A 1 79 ? -6.737 1.878 -3.364 1.00 95.44 79 ILE A O 1
ATOM 606 N N . ILE A 1 80 ? -6.965 3.745 -2.156 1.00 95.38 80 ILE A N 1
ATOM 607 C CA . ILE A 1 80 ? -7.565 4.566 -3.201 1.00 95.38 80 ILE A CA 1
ATOM 608 C C . ILE A 1 80 ? -6.443 5.153 -4.056 1.00 95.38 80 ILE A C 1
ATOM 610 O O . ILE A 1 80 ? -5.706 6.044 -3.621 1.00 95.38 80 ILE A O 1
ATOM 614 N N . LEU A 1 81 ? -6.326 4.647 -5.281 1.00 92.94 81 LEU A N 1
ATOM 615 C CA . LEU A 1 81 ? -5.341 5.071 -6.272 1.00 92.94 81 LEU A CA 1
ATOM 616 C C . LEU A 1 81 ? -5.923 6.054 -7.298 1.00 92.94 81 LEU A C 1
ATOM 618 O O . LEU A 1 81 ? -7.133 6.160 -7.496 1.00 92.94 81 LEU A O 1
ATOM 622 N N . ARG A 1 82 ? -5.032 6.773 -7.986 1.00 90.88 82 ARG A N 1
ATOM 623 C CA . ARG A 1 82 ? -5.366 7.570 -9.178 1.00 90.88 82 ARG A CA 1
ATOM 624 C C . ARG A 1 82 ? -5.477 6.651 -10.412 1.00 90.88 82 ARG A C 1
ATOM 626 O O . ARG A 1 82 ? -4.862 5.592 -10.407 1.00 90.88 82 ARG A O 1
ATOM 633 N N . PRO A 1 83 ? -6.159 7.058 -11.503 1.00 88.06 83 PRO A N 1
ATOM 634 C CA . PRO A 1 83 ? -6.425 6.187 -12.663 1.00 88.06 83 PRO A CA 1
ATOM 635 C C . PRO A 1 83 ? -5.198 5.612 -13.391 1.00 88.06 83 PRO A C 1
ATOM 637 O O . PRO A 1 83 ? -5.324 4.685 -14.178 1.00 88.06 83 PRO A O 1
ATOM 640 N N . TYR A 1 84 ? -4.018 6.186 -13.173 1.00 86.75 84 TYR A N 1
ATOM 641 C CA . TYR A 1 84 ? -2.749 5.771 -13.779 1.00 86.75 84 TYR A CA 1
ATOM 642 C C . TYR A 1 84 ? -1.885 4.913 -12.839 1.00 86.75 84 TYR A C 1
ATOM 644 O O . TYR A 1 84 ? -0.694 4.725 -13.102 1.00 86.75 84 TYR A O 1
ATOM 652 N N . ALA A 1 85 ? -2.458 4.456 -11.725 1.00 89.38 85 ALA A N 1
ATOM 653 C CA . ALA A 1 85 ? -1.821 3.596 -10.747 1.00 89.38 85 ALA A CA 1
ATOM 654 C C . ALA A 1 85 ? -2.697 2.363 -10.491 1.00 89.38 85 ALA A C 1
ATOM 656 O O . ALA A 1 85 ? -3.915 2.481 -10.363 1.00 89.38 85 ALA A O 1
ATOM 657 N N . GLU A 1 86 ? -2.073 1.197 -10.362 1.00 90.56 86 GLU A N 1
ATOM 658 C CA . GLU A 1 86 ? -2.763 -0.059 -10.062 1.00 90.56 86 GLU A CA 1
ATOM 659 C C . GLU A 1 86 ? -2.076 -0.842 -8.940 1.00 90.56 86 GLU A C 1
ATOM 661 O O . GLU A 1 86 ? -0.876 -0.699 -8.695 1.00 90.56 86 GLU A O 1
ATOM 666 N N . ILE A 1 87 ? -2.851 -1.684 -8.259 1.00 91.12 87 ILE A N 1
ATOM 667 C CA . ILE A 1 87 ? -2.353 -2.653 -7.280 1.00 91.12 87 ILE A CA 1
ATOM 668 C C . ILE A 1 87 ? -2.387 -4.015 -7.948 1.00 91.12 87 ILE A C 1
ATOM 670 O O . ILE A 1 87 ? -3.441 -4.433 -8.426 1.00 91.12 87 ILE A O 1
ATOM 674 N N . ILE A 1 88 ? -1.249 -4.705 -7.956 1.00 89.56 88 ILE A N 1
ATOM 675 C CA . ILE A 1 88 ? -1.138 -6.009 -8.617 1.00 89.56 88 ILE A CA 1
ATOM 676 C C . ILE A 1 88 ? -1.876 -7.095 -7.821 1.00 89.56 88 ILE A C 1
ATOM 678 O O . ILE A 1 88 ? -2.580 -7.911 -8.407 1.00 89.56 88 ILE A O 1
ATOM 682 N N . ASP A 1 89 ? -1.752 -7.081 -6.490 1.00 90.12 89 ASP A N 1
ATOM 683 C CA . ASP A 1 89 ? -2.512 -7.944 -5.578 1.00 90.12 89 ASP A CA 1
ATOM 684 C C . ASP A 1 89 ? -3.346 -7.092 -4.617 1.00 90.12 89 ASP A C 1
ATOM 686 O O . ASP A 1 89 ? -2.842 -6.528 -3.645 1.00 90.12 89 ASP A O 1
ATOM 690 N N . ASN A 1 90 ? -4.645 -6.990 -4.897 1.00 93.31 90 ASN A N 1
ATOM 691 C CA . ASN A 1 90 ? -5.579 -6.227 -4.072 1.00 93.31 90 ASN A CA 1
ATOM 692 C C . ASN A 1 90 ? -6.078 -7.000 -2.833 1.00 93.31 90 ASN A C 1
ATOM 694 O O . ASN A 1 90 ? -6.751 -6.417 -1.984 1.00 93.31 90 ASN A O 1
ATOM 698 N N . THR A 1 91 ? -5.735 -8.281 -2.688 1.00 93.31 91 THR A N 1
ATOM 699 C CA . THR A 1 91 ? -6.216 -9.131 -1.586 1.00 93.31 91 THR A CA 1
ATOM 700 C C . THR A 1 91 ? -5.289 -9.121 -0.372 1.00 93.31 91 THR A C 1
ATOM 702 O O . THR A 1 91 ? -5.676 -9.567 0.710 1.00 93.31 91 THR A O 1
ATOM 705 N N . GLN A 1 92 ? -4.076 -8.582 -0.529 1.00 93.88 92 GLN A N 1
ATOM 706 C CA . GLN A 1 92 ? -3.048 -8.587 0.502 1.00 93.88 92 GLN A CA 1
ATOM 707 C C . GLN A 1 92 ? -3.541 -7.932 1.799 1.00 93.88 92 GLN A C 1
AT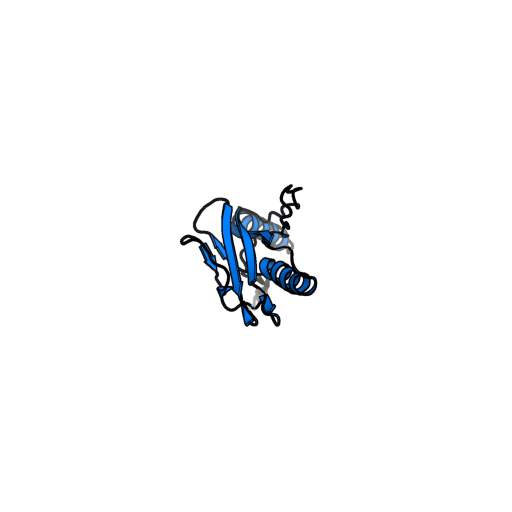OM 709 O O . GLN A 1 92 ? -3.973 -6.777 1.833 1.00 93.88 92 GLN A O 1
ATOM 714 N N . TYR A 1 93 ? -3.471 -8.692 2.890 1.00 94.88 93 TYR A N 1
ATOM 715 C CA . TYR A 1 93 ? -3.894 -8.250 4.212 1.00 94.88 93 TYR A CA 1
ATOM 716 C C . TYR A 1 93 ? -2.937 -7.205 4.795 1.00 94.88 93 TYR A C 1
ATOM 718 O O . TYR A 1 93 ? -1.717 -7.357 4.731 1.00 94.88 93 TYR A O 1
ATOM 726 N N . MET A 1 94 ? -3.497 -6.174 5.434 1.00 93.94 94 MET A N 1
ATOM 727 C CA . MET A 1 94 ? -2.721 -5.098 6.052 1.00 93.94 94 MET A CA 1
ATOM 728 C C . MET A 1 94 ? -2.949 -5.005 7.561 1.00 93.94 94 MET A C 1
ATOM 730 O O . MET A 1 94 ? -1.988 -4.948 8.324 1.00 93.94 94 MET A O 1
ATOM 734 N N . ALA A 1 95 ? -4.196 -4.978 8.028 1.00 93.75 95 ALA A N 1
ATOM 735 C CA . ALA A 1 95 ? -4.499 -4.962 9.460 1.00 93.75 95 ALA A CA 1
ATOM 736 C C . ALA A 1 95 ? -5.977 -5.251 9.724 1.00 93.75 95 ALA A C 1
ATOM 738 O O . ALA A 1 95 ? -6.828 -5.022 8.876 1.00 93.75 95 ALA A O 1
ATOM 739 N N . SER A 1 96 ? -6.301 -5.674 10.939 1.00 92.44 96 SER A N 1
ATOM 740 C CA . SER A 1 96 ? -7.666 -5.751 11.448 1.00 92.44 96 SER A CA 1
ATOM 741 C C . SER A 1 96 ? -7.932 -4.565 12.371 1.00 92.44 96 SER A C 1
ATOM 743 O O . SER A 1 96 ? -7.177 -4.343 13.323 1.00 92.44 96 SER A O 1
ATOM 745 N N . MET A 1 97 ? -9.013 -3.833 12.125 1.00 89.81 97 MET A N 1
ATOM 746 C CA . MET A 1 97 ? -9.504 -2.780 13.006 1.00 89.81 97 MET A CA 1
ATOM 747 C C . MET A 1 97 ? -10.677 -3.323 13.820 1.00 89.81 97 MET A C 1
ATOM 749 O O . MET A 1 97 ? -11.659 -3.789 13.252 1.00 89.81 97 MET A O 1
ATOM 753 N N . THR A 1 98 ? -10.566 -3.296 15.145 1.00 88.44 98 THR A N 1
ATOM 754 C CA . THR A 1 98 ? -11.603 -3.798 16.066 1.00 88.44 98 THR A CA 1
ATOM 755 C C . THR A 1 98 ? -12.441 -2.679 16.676 1.00 88.44 98 THR A C 1
ATOM 757 O O . THR A 1 98 ? -13.542 -2.921 17.154 1.00 88.44 98 THR A O 1
ATOM 760 N N . GLU A 1 99 ? -11.930 -1.450 16.660 1.00 84.94 99 GLU A N 1
ATOM 761 C CA . GLU A 1 99 ? -12.592 -0.281 17.232 1.00 84.94 99 GLU A CA 1
ATOM 762 C C . GLU A 1 99 ? -13.319 0.544 16.159 1.00 84.94 99 GLU A C 1
ATOM 764 O O . GLU A 1 99 ? -12.907 0.550 14.994 1.00 84.94 99 GLU A O 1
ATOM 769 N N . PRO A 1 100 ? -14.377 1.286 16.532 1.00 85.69 100 PRO A N 1
ATOM 770 C CA . PRO A 1 100 ? -15.099 2.174 15.630 1.00 85.69 100 PRO A CA 1
ATOM 771 C C . PRO A 1 100 ? -14.316 3.471 15.384 1.00 85.69 100 PRO A C 1
ATOM 773 O O . PRO A 1 100 ? -14.695 4.551 15.834 1.00 85.69 100 PRO A O 1
ATOM 776 N N . ILE A 1 101 ? -13.181 3.351 14.697 1.00 84.00 101 ILE A N 1
ATOM 777 C CA . ILE A 1 101 ? -12.289 4.466 14.374 1.00 84.00 101 ILE A CA 1
ATOM 778 C C . ILE A 1 101 ? -12.403 4.791 12.885 1.00 84.00 101 ILE A C 1
ATOM 780 O O . ILE A 1 101 ? -12.511 3.905 12.039 1.00 84.00 101 ILE A O 1
ATOM 784 N N . ASP A 1 102 ? -12.346 6.083 12.573 1.00 87.50 102 ASP A N 1
ATOM 785 C CA . ASP A 1 102 ? -12.157 6.572 11.212 1.00 87.50 102 ASP A CA 1
ATOM 786 C C . ASP A 1 102 ? -10.664 6.735 10.942 1.00 87.50 102 ASP A C 1
ATOM 788 O O . ASP A 1 102 ? -10.027 7.669 11.445 1.00 87.50 102 ASP A O 1
ATOM 792 N N . LEU A 1 103 ? -10.115 5.837 10.134 1.00 88.06 103 LEU A N 1
ATOM 793 C CA . LEU A 1 103 ? -8.725 5.863 9.725 1.00 88.06 103 LEU A CA 1
ATOM 794 C C . LEU A 1 103 ? -8.583 6.574 8.377 1.00 88.06 103 LEU A C 1
ATOM 796 O O . LEU A 1 103 ? -9.200 6.180 7.385 1.00 88.06 103 LEU A O 1
ATOM 800 N N . HIS A 1 104 ? -7.726 7.596 8.349 1.00 91.12 104 HIS A N 1
ATOM 801 C CA . HIS A 1 104 ? -7.350 8.292 7.125 1.00 91.12 104 HIS A CA 1
ATOM 802 C C . HIS A 1 104 ? -5.830 8.455 7.036 1.00 91.12 104 HIS A C 1
ATOM 804 O O . HIS A 1 104 ? -5.222 9.175 7.837 1.00 91.12 104 HIS A O 1
ATOM 810 N N . ILE A 1 105 ? -5.225 7.766 6.066 1.00 91.31 105 ILE A N 1
ATOM 811 C CA . ILE A 1 105 ? -3.782 7.793 5.808 1.00 91.31 105 ILE A CA 1
ATOM 812 C C . ILE A 1 105 ? -3.568 8.271 4.375 1.00 91.31 105 ILE A C 1
ATOM 814 O O . ILE A 1 105 ? -4.003 7.614 3.435 1.00 91.31 105 ILE A O 1
ATOM 818 N N . ARG A 1 106 ? -2.862 9.389 4.201 1.00 92.81 106 ARG A N 1
ATOM 819 C CA . ARG A 1 106 ? -2.346 9.816 2.897 1.00 92.81 106 ARG A CA 1
ATOM 820 C C . ARG A 1 106 ? -1.054 9.083 2.588 1.00 92.81 106 ARG A C 1
ATOM 822 O O . ARG A 1 106 ? -0.216 8.918 3.472 1.00 92.81 106 ARG A O 1
ATOM 829 N N . LEU A 1 107 ? -0.881 8.701 1.335 1.00 92.38 107 LEU A N 1
ATOM 830 C CA . LEU A 1 107 ? 0.261 7.958 0.830 1.00 92.38 107 LEU A CA 1
ATOM 831 C C . LEU A 1 107 ? 0.899 8.718 -0.328 1.00 92.38 107 LEU A C 1
ATOM 833 O O . LEU A 1 107 ? 0.207 9.337 -1.136 1.00 92.38 107 LEU A O 1
ATOM 837 N N . GLN A 1 108 ? 2.221 8.633 -0.419 1.00 90.19 108 GLN A N 1
ATOM 838 C CA . GLN A 1 108 ? 2.979 9.085 -1.577 1.00 90.19 108 GLN A CA 1
ATOM 839 C C . GLN A 1 108 ? 3.651 7.877 -2.214 1.00 90.19 108 GLN A C 1
ATOM 841 O O . GLN A 1 108 ? 4.339 7.110 -1.540 1.00 90.19 108 GLN A O 1
ATOM 846 N N . LEU A 1 109 ? 3.428 7.720 -3.509 1.00 88.25 109 LEU A N 1
ATOM 847 C CA . LEU A 1 109 ? 4.011 6.698 -4.352 1.00 88.25 109 LEU A CA 1
ATOM 848 C C . LEU A 1 109 ? 5.059 7.369 -5.226 1.00 88.25 109 LEU A C 1
ATOM 850 O O . LEU A 1 109 ? 4.845 8.475 -5.724 1.00 88.25 109 LEU A O 1
ATOM 854 N N . GLU A 1 110 ? 6.178 6.698 -5.435 1.00 84.38 110 GLU A N 1
ATOM 855 C CA . GLU A 1 110 ? 7.185 7.128 -6.397 1.00 84.38 110 GLU A CA 1
ATOM 856 C C . GLU A 1 110 ? 7.429 5.997 -7.388 1.00 84.38 110 GLU A C 1
ATOM 858 O O . GLU A 1 110 ? 7.486 4.819 -7.020 1.00 84.38 110 GLU A O 1
ATOM 863 N N . LYS A 1 111 ? 7.595 6.378 -8.652 1.00 81.12 111 LYS A N 1
ATOM 864 C CA . LYS A 1 111 ? 8.149 5.518 -9.689 1.00 81.12 111 LYS A CA 1
ATOM 865 C C . LYS A 1 111 ? 9.591 5.940 -9.925 1.00 81.12 111 LYS A C 1
ATOM 867 O O . LYS A 1 111 ? 9.833 7.093 -10.275 1.00 81.12 111 LYS A O 1
ATOM 872 N N . ASN A 1 112 ? 10.536 5.034 -9.695 1.00 72.88 112 ASN A N 1
ATOM 873 C CA . ASN A 1 112 ? 11.955 5.301 -9.900 1.00 72.88 112 ASN A CA 1
ATOM 874 C C . ASN A 1 112 ? 12.644 4.126 -10.592 1.00 72.88 112 ASN A C 1
ATOM 876 O O . ASN A 1 112 ? 12.276 2.960 -10.448 1.00 72.88 112 ASN A O 1
ATOM 880 N N . TYR A 1 113 ? 13.704 4.466 -11.313 1.00 64.50 113 TYR A N 1
ATOM 881 C CA . TYR A 1 113 ? 14.640 3.515 -11.890 1.00 64.50 113 TYR A CA 1
ATOM 882 C C . TYR A 1 113 ? 15.738 3.223 -10.863 1.00 64.50 113 TYR A C 1
ATOM 884 O O . TYR A 1 113 ? 16.217 4.154 -10.207 1.00 64.50 113 TYR A O 1
ATOM 892 N N . ARG A 1 114 ? 16.205 1.966 -10.812 1.00 62.31 114 ARG A N 1
ATOM 893 C CA . ARG A 1 114 ? 17.270 1.441 -9.926 1.00 62.31 114 ARG A CA 1
ATOM 894 C C . ARG A 1 114 ? 16.799 1.043 -8.522 1.00 62.31 114 ARG A C 1
ATOM 896 O O . ARG A 1 114 ? 15.929 1.665 -7.921 1.00 62.31 114 ARG A O 1
ATOM 903 N N . TYR A 1 115 ? 17.501 0.058 -7.957 1.00 56.06 115 TYR A N 1
ATOM 904 C CA . TYR A 1 115 ? 17.487 -0.272 -6.528 1.00 56.06 115 TYR A CA 1
ATOM 905 C C . TYR A 1 115 ? 18.014 0.923 -5.712 1.00 56.06 115 TYR A C 1
ATOM 907 O O . TYR A 1 115 ? 19.217 1.053 -5.479 1.00 56.06 115 TYR A O 1
ATOM 915 N N . TYR A 1 116 ? 17.124 1.842 -5.340 1.00 60.19 116 TYR A N 1
ATOM 916 C CA . TYR A 1 116 ? 17.463 3.047 -4.588 1.00 60.19 116 TYR A CA 1
ATOM 917 C C . TYR A 1 116 ? 16.783 3.027 -3.222 1.00 60.19 116 TYR A C 1
ATOM 919 O O . TYR A 1 116 ? 15.577 3.213 -3.111 1.00 60.19 116 TYR A O 1
ATOM 927 N N . ILE A 1 117 ? 17.563 2.822 -2.163 1.00 55.03 117 ILE A N 1
ATOM 928 C CA . ILE A 1 117 ? 17.078 2.994 -0.793 1.00 55.03 117 ILE A CA 1
ATOM 929 C C . ILE A 1 117 ? 17.177 4.488 -0.486 1.00 55.03 117 ILE A C 1
ATOM 931 O O . ILE A 1 117 ? 18.269 5.014 -0.270 1.00 55.03 117 ILE A O 1
ATOM 935 N N . LYS A 1 118 ? 16.044 5.188 -0.505 1.00 58.12 118 LYS A N 1
ATOM 936 C CA . LYS A 1 118 ? 15.990 6.599 -0.109 1.00 58.12 118 LYS A CA 1
ATOM 937 C C . LYS A 1 118 ? 16.078 6.672 1.414 1.00 58.12 118 LYS A C 1
ATOM 939 O O . LYS A 1 118 ? 15.273 6.053 2.109 1.00 58.12 118 LYS A O 1
ATOM 944 N N . ALA A 1 119 ? 17.061 7.405 1.932 1.00 53.59 119 ALA A N 1
ATOM 945 C CA . ALA A 1 119 ? 17.118 7.710 3.356 1.00 53.59 119 ALA A CA 1
ATOM 946 C C . ALA A 1 119 ? 15.883 8.543 3.759 1.00 53.59 119 ALA A C 1
ATOM 948 O O . ALA A 1 119 ? 15.401 9.347 2.952 1.00 53.59 119 ALA A O 1
ATOM 949 N N . PRO A 1 120 ? 15.358 8.376 4.984 1.00 55.00 120 PRO A N 1
ATOM 950 C CA . PRO A 1 120 ? 14.282 9.218 5.482 1.00 55.00 120 PRO A CA 1
ATOM 951 C C . PRO A 1 120 ? 14.757 10.678 5.532 1.00 55.00 120 PRO A C 1
ATOM 953 O O . PRO A 1 120 ? 15.602 11.033 6.347 1.00 55.00 120 PRO A O 1
ATOM 956 N N . ASN A 1 121 ? 14.236 11.532 4.647 1.00 56.06 121 ASN A N 1
ATOM 957 C CA . ASN A 1 121 ? 14.435 12.976 4.768 1.00 56.06 121 ASN A CA 1
ATOM 958 C C . ASN A 1 121 ? 13.688 13.500 6.005 1.00 56.06 121 ASN A C 1
ATOM 960 O O . ASN A 1 121 ? 12.621 12.996 6.361 1.00 56.06 121 ASN A O 1
ATOM 964 N N . ASN A 1 122 ? 14.225 14.552 6.630 1.00 54.66 122 ASN A N 1
ATOM 965 C CA . ASN A 1 122 ? 13.576 15.270 7.729 1.00 54.66 122 ASN A CA 1
ATOM 966 C C . ASN A 1 122 ? 12.367 16.059 7.200 1.00 54.66 122 ASN A C 1
ATOM 968 O O . ASN A 1 122 ? 12.456 17.247 6.888 1.00 54.66 122 ASN A O 1
ATOM 972 N N . PHE A 1 123 ? 11.229 15.385 7.050 1.00 57.59 123 PHE A N 1
ATOM 973 C CA . PHE A 1 123 ? 9.972 16.015 6.662 1.00 57.59 123 PHE A CA 1
ATOM 974 C C . PHE A 1 123 ? 9.393 16.802 7.845 1.00 57.59 123 PHE A C 1
ATOM 976 O O . PHE A 1 123 ? 9.160 16.244 8.915 1.00 57.59 123 PHE A O 1
ATOM 983 N N . GLN A 1 124 ? 9.110 18.092 7.650 1.00 59.31 124 GLN A N 1
ATOM 984 C CA . GLN A 1 124 ? 8.603 18.966 8.718 1.00 59.31 124 GLN A CA 1
ATOM 985 C C . GLN A 1 124 ? 7.133 18.698 9.117 1.00 59.31 124 GLN A C 1
ATOM 987 O O . GLN A 1 124 ? 6.660 19.247 10.106 1.00 59.31 124 GLN A O 1
ATOM 992 N N . ASP A 1 125 ? 6.386 17.856 8.388 1.00 67.00 125 ASP A N 1
ATOM 993 C CA . ASP A 1 125 ? 4.915 17.804 8.493 1.00 67.00 125 ASP A CA 1
ATOM 994 C C . ASP A 1 125 ? 4.312 16.647 9.329 1.00 67.00 125 ASP A C 1
ATOM 996 O O . ASP A 1 125 ? 3.102 16.414 9.249 1.00 67.00 125 ASP A O 1
ATOM 1000 N N . LYS A 1 126 ? 5.120 15.935 10.132 1.00 68.62 126 LYS A N 1
ATOM 1001 C CA . LYS A 1 126 ? 4.752 14.700 10.874 1.00 68.62 126 LYS A CA 1
ATOM 1002 C C . LYS A 1 126 ? 4.443 13.466 10.007 1.00 68.62 126 LYS A C 1
ATOM 1004 O O . LYS A 1 126 ? 3.856 12.503 10.496 1.00 68.62 126 LYS A O 1
ATOM 1009 N N . SER A 1 127 ? 4.823 13.454 8.735 1.00 72.81 127 SER A N 1
ATOM 1010 C CA . SER A 1 127 ? 4.792 12.233 7.925 1.00 72.81 127 SER A CA 1
ATOM 1011 C C . SER A 1 127 ? 5.835 11.206 8.348 1.00 72.81 127 SER A C 1
ATOM 1013 O O . SER A 1 127 ? 6.958 11.567 8.699 1.00 72.81 127 SER A O 1
ATOM 1015 N N . PHE A 1 128 ? 5.497 9.936 8.164 1.00 73.00 128 PHE A N 1
ATOM 1016 C CA . PHE A 1 128 ? 6.395 8.809 8.340 1.00 73.00 128 PHE A CA 1
ATOM 1017 C C . PHE A 1 128 ? 7.035 8.454 6.988 1.00 73.00 128 PHE A C 1
ATOM 1019 O O . PHE A 1 128 ? 6.315 8.071 6.056 1.00 73.00 128 PHE A O 1
ATOM 1026 N N . PRO A 1 129 ? 8.362 8.598 6.838 1.00 73.75 129 PRO A N 1
ATOM 1027 C CA . PRO A 1 129 ? 9.062 8.019 5.701 1.00 73.75 129 PRO A CA 1
ATOM 1028 C C . PRO A 1 129 ? 9.002 6.493 5.795 1.00 73.75 129 PRO A C 1
ATOM 1030 O O . PRO A 1 129 ? 9.226 5.923 6.865 1.00 73.75 129 PRO A O 1
ATOM 1033 N N . LEU A 1 130 ? 8.706 5.834 4.679 1.00 71.62 130 LEU A N 1
ATOM 1034 C CA . LEU A 1 130 ? 8.787 4.381 4.574 1.00 71.62 130 LEU A CA 1
ATOM 1035 C C . LEU A 1 130 ? 10.110 4.004 3.909 1.00 71.62 130 LEU A C 1
ATOM 1037 O O . LEU A 1 130 ? 10.592 4.710 3.021 1.00 71.62 130 LEU A O 1
ATOM 1041 N N . TYR A 1 131 ? 10.700 2.885 4.332 1.00 64.50 131 TYR A N 1
ATOM 1042 C CA . TYR A 1 131 ? 11.817 2.295 3.600 1.00 64.50 131 TYR A CA 1
ATOM 1043 C C . TYR A 1 131 ? 11.307 1.833 2.235 1.00 64.50 131 TYR A C 1
ATOM 1045 O O . TYR A 1 131 ? 10.647 0.805 2.109 1.00 64.50 131 TYR A O 1
ATOM 1053 N N . ALA A 1 132 ? 11.593 2.646 1.227 1.00 59.72 132 ALA A N 1
ATOM 1054 C CA . ALA A 1 132 ? 11.191 2.434 -0.146 1.00 59.72 132 ALA A CA 1
ATOM 1055 C C . ALA A 1 132 ? 12.144 1.438 -0.821 1.00 59.72 132 ALA A C 1
ATOM 1057 O O . ALA A 1 132 ? 13.310 1.754 -1.065 1.00 59.72 132 ALA A O 1
ATOM 1058 N N . LEU A 1 133 ? 11.651 0.235 -1.120 1.00 59.53 133 LEU A N 1
ATOM 1059 C CA . LEU A 1 133 ? 12.334 -0.729 -1.979 1.00 59.53 133 LEU A CA 1
ATOM 1060 C C . LEU A 1 133 ? 11.693 -0.673 -3.366 1.00 59.53 133 LEU A C 1
ATOM 1062 O O . LEU A 1 133 ? 10.603 -1.188 -3.590 1.00 59.53 133 LEU A O 1
ATOM 1066 N N . PHE A 1 134 ? 12.378 -0.036 -4.314 1.00 58.53 134 PHE A N 1
ATOM 1067 C CA . PHE A 1 134 ? 11.982 -0.045 -5.722 1.00 58.53 134 PHE A CA 1
ATOM 1068 C C . PHE A 1 134 ? 12.443 -1.365 -6.345 1.00 58.53 134 PHE A C 1
ATOM 1070 O O . PHE A 1 134 ? 13.502 -1.438 -6.968 1.00 58.53 134 PHE A O 1
ATOM 1077 N N . MET A 1 135 ? 11.688 -2.437 -6.101 1.00 58.88 135 MET A N 1
ATOM 1078 C CA . MET A 1 135 ? 11.946 -3.744 -6.698 1.00 58.88 135 MET A CA 1
ATOM 1079 C C . MET A 1 135 ? 10.728 -4.235 -7.483 1.00 58.88 135 MET A C 1
ATOM 1081 O O . MET A 1 135 ? 9.640 -4.319 -6.916 1.00 58.88 135 MET A O 1
ATOM 1085 N N . PRO A 1 136 ? 10.893 -4.648 -8.749 1.00 53.56 136 PRO A N 1
ATOM 1086 C CA . PRO A 1 136 ? 9.909 -5.510 -9.394 1.00 53.56 136 PRO A CA 1
ATOM 1087 C C . PRO A 1 136 ? 9.867 -6.839 -8.619 1.00 53.56 136 PRO A C 1
ATOM 1089 O O . PRO A 1 136 ? 10.823 -7.617 -8.644 1.00 53.56 136 PRO A O 1
ATOM 1092 N N . HIS A 1 137 ? 8.790 -7.136 -7.894 1.00 49.47 137 HIS A N 1
ATOM 1093 C CA . HIS A 1 137 ? 8.667 -8.435 -7.228 1.00 49.47 137 HIS A CA 1
ATOM 1094 C C . HIS A 1 137 ? 8.364 -9.541 -8.254 1.00 49.47 137 HIS A C 1
ATOM 1096 O O . HIS A 1 137 ? 7.241 -10.000 -8.424 1.00 49.47 137 HIS A O 1
ATOM 1102 N N . LYS A 1 138 ? 9.415 -10.009 -8.930 1.00 45.47 138 LYS A N 1
ATOM 1103 C CA . LYS A 1 138 ? 9.511 -11.356 -9.492 1.00 45.47 138 LYS A CA 1
ATOM 1104 C C . LYS A 1 138 ? 10.868 -11.904 -9.070 1.00 45.47 138 LYS A C 1
ATOM 1106 O O . LYS A 1 138 ? 11.899 -11.575 -9.648 1.00 45.47 138 LYS A O 1
ATOM 1111 N N . ASN A 1 139 ? 10.869 -12.706 -8.007 1.00 37.22 139 ASN A N 1
ATOM 1112 C CA . ASN A 1 139 ? 12.031 -13.475 -7.568 1.00 37.22 139 ASN A CA 1
ATOM 1113 C C . ASN A 1 139 ? 12.511 -14.372 -8.729 1.00 37.22 139 ASN A C 1
ATOM 1115 O O . ASN A 1 139 ? 12.031 -15.492 -8.889 1.00 37.22 139 ASN A O 1
ATOM 1119 N N . MET A 1 140 ? 13.454 -13.901 -9.549 1.00 35.81 140 MET A N 1
ATOM 1120 C CA . MET A 1 140 ? 14.191 -14.758 -10.479 1.00 35.81 140 MET A CA 1
ATOM 1121 C C . MET A 1 140 ? 15.193 -15.580 -9.664 1.00 35.81 140 MET A C 1
ATOM 1123 O O . MET A 1 140 ? 16.345 -15.189 -9.465 1.00 35.81 140 MET A O 1
ATOM 1127 N N . LYS A 1 141 ? 14.742 -16.728 -9.148 1.00 36.19 141 LYS A N 1
ATOM 1128 C CA . LYS A 1 141 ? 15.644 -17.797 -8.708 1.00 36.19 141 LYS A CA 1
ATOM 1129 C C . LYS A 1 141 ? 16.311 -18.384 -9.954 1.00 36.19 141 LYS A C 1
ATOM 1131 O O . LYS A 1 141 ? 15.830 -19.364 -10.511 1.00 36.19 141 LYS A O 1
ATOM 1136 N N . ASN A 1 142 ? 17.402 -17.776 -10.408 1.00 41.44 142 ASN A N 1
ATOM 1137 C CA . ASN A 1 142 ? 18.220 -18.352 -11.472 1.00 41.44 142 ASN A CA 1
ATOM 1138 C C . ASN A 1 142 ? 19.137 -19.413 -10.855 1.00 41.44 142 ASN A C 1
ATOM 1140 O O . ASN A 1 142 ? 20.257 -19.126 -10.435 1.00 41.44 142 ASN A O 1
ATOM 1144 N N . THR A 1 143 ? 18.633 -20.641 -10.750 1.00 37.59 143 THR A N 1
ATOM 1145 C CA . THR A 1 143 ? 19.459 -21.810 -10.441 1.00 37.59 143 THR A CA 1
ATOM 1146 C C . THR A 1 143 ? 20.327 -22.096 -11.664 1.00 37.59 143 THR A C 1
ATOM 1148 O O . THR A 1 143 ? 19.813 -22.496 -12.707 1.00 37.59 143 THR A O 1
ATOM 1151 N N . ILE A 1 144 ? 21.638 -21.868 -11.568 1.00 46.72 144 ILE A N 1
ATOM 1152 C CA . ILE A 1 144 ? 22.579 -22.264 -12.621 1.00 46.72 144 ILE A CA 1
ATOM 1153 C C . ILE A 1 144 ? 22.701 -23.790 -12.558 1.00 46.72 144 ILE A C 1
ATOM 1155 O O . ILE A 1 144 ? 23.390 -24.328 -11.696 1.00 46.72 144 ILE A O 1
ATOM 1159 N N . VAL A 1 145 ? 22.006 -24.495 -13.450 1.00 48.28 145 VAL A N 1
ATOM 1160 C CA . VAL A 1 145 ? 22.195 -25.937 -13.652 1.00 48.28 145 VAL A CA 1
ATOM 1161 C C . VAL A 1 145 ? 23.291 -26.114 -14.698 1.00 48.28 145 VAL A C 1
ATOM 1163 O O . VAL A 1 145 ? 23.101 -25.784 -15.867 1.00 48.28 145 VAL A O 1
ATOM 1166 N N . SER A 1 146 ? 24.462 -26.604 -14.288 1.00 45.78 146 SER A N 1
ATOM 1167 C CA . SER A 1 146 ? 25.529 -26.965 -15.222 1.00 45.78 146 SER A CA 1
ATOM 1168 C C . SER A 1 146 ? 25.237 -28.336 -15.834 1.00 45.78 146 SER A C 1
ATOM 1170 O O . SER A 1 146 ? 25.327 -29.344 -15.133 1.00 45.78 146 SER A O 1
ATOM 1172 N N . TYR A 1 147 ? 24.941 -28.396 -17.132 1.00 44.88 147 TYR A N 1
ATOM 1173 C CA . TYR A 1 147 ? 24.966 -29.658 -17.871 1.00 44.88 147 TYR A CA 1
ATOM 1174 C C . TYR A 1 147 ? 26.420 -30.013 -18.197 1.00 44.88 147 TYR A C 1
ATOM 1176 O O . TYR A 1 147 ? 27.098 -29.313 -18.951 1.00 44.88 147 TYR A O 1
ATOM 1184 N N . GLY A 1 148 ? 26.926 -31.077 -17.572 1.00 39.38 148 GLY A N 1
ATOM 1185 C CA . GLY A 1 148 ? 28.199 -31.683 -17.941 1.00 39.38 148 GLY A CA 1
ATOM 1186 C C . GLY A 1 148 ? 28.047 -32.383 -19.285 1.00 39.38 148 GLY A C 1
ATOM 1187 O O . GLY A 1 148 ? 27.247 -33.303 -19.407 1.00 39.38 148 GLY A O 1
ATOM 1188 N N . ASN A 1 149 ? 28.793 -31.929 -20.289 1.00 42.16 149 ASN A N 1
ATOM 1189 C CA . ASN A 1 149 ? 28.852 -32.561 -21.600 1.00 42.16 149 ASN A CA 1
ATOM 1190 C C . ASN A 1 149 ? 29.500 -33.953 -21.468 1.00 42.16 149 ASN A C 1
ATOM 1192 O O . ASN A 1 149 ? 30.721 -34.062 -21.330 1.00 42.16 149 ASN A O 1
ATOM 1196 N N . GLY A 1 150 ? 28.675 -35.001 -21.447 1.00 38.28 150 GLY A N 1
ATOM 1197 C CA . GLY A 1 150 ? 29.106 -36.390 -21.535 1.00 38.28 150 GLY A CA 1
ATOM 1198 C C . GLY A 1 150 ? 29.472 -36.715 -22.976 1.00 38.28 150 GLY A C 1
ATOM 1199 O O . GLY A 1 150 ? 28.612 -37.069 -23.773 1.00 38.28 150 GLY A O 1
ATOM 1200 N N . ASN A 1 151 ? 30.753 -36.579 -23.312 1.00 42.59 151 ASN A N 1
ATOM 1201 C CA . ASN A 1 151 ? 31.297 -37.190 -24.517 1.00 42.59 151 ASN A CA 1
ATOM 1202 C C . ASN A 1 151 ? 31.432 -38.700 -24.260 1.00 42.59 151 ASN A C 1
ATOM 1204 O O . ASN A 1 151 ? 32.481 -39.150 -23.795 1.00 42.59 151 ASN A O 1
ATOM 1208 N N . GLU A 1 152 ? 30.388 -39.476 -24.545 1.00 44.00 152 GLU A N 1
ATOM 1209 C CA . GLU A 1 152 ? 30.545 -40.910 -24.798 1.00 44.00 152 GLU A CA 1
ATOM 1210 C C . GLU A 1 152 ? 31.261 -41.066 -26.145 1.00 44.00 152 GLU A C 1
ATOM 1212 O O . GLU A 1 152 ? 30.730 -40.738 -27.206 1.00 44.00 152 GLU A O 1
ATOM 1217 N N . LYS A 1 153 ? 32.526 -41.492 -26.089 1.00 42.31 153 LYS A N 1
ATOM 1218 C CA . LYS A 1 153 ? 33.234 -42.029 -27.251 1.00 42.31 153 LYS A CA 1
ATOM 1219 C C . LYS A 1 153 ? 32.778 -43.477 -27.445 1.00 42.31 153 LYS A C 1
ATOM 1221 O O . LYS A 1 153 ? 32.858 -44.251 -26.493 1.00 42.31 153 LYS A O 1
ATOM 1226 N N . LEU A 1 154 ? 32.327 -43.794 -28.659 1.00 36.81 154 LEU A N 1
ATOM 1227 C CA . LEU A 1 154 ? 32.361 -45.146 -29.228 1.00 36.81 154 LEU A CA 1
ATOM 1228 C C . LEU A 1 154 ? 33.804 -45.668 -29.277 1.00 36.81 154 LEU A C 1
ATOM 1230 O O . LEU A 1 154 ? 34.714 -44.837 -29.523 1.00 36.81 154 LEU A O 1
#